Protein AF-A0A6P2BEZ1-F1 (afdb_monomer)

Nearest PDB structures (foldseek):
  3mx7-assembly1_A  TM=6.472E-01  e=3.206E-02  Homo sapiens
  4mc7-assembly1_B  TM=5.094E-01  e=1.449E-01  Influenza A virus
  2w68-assembly2_B  TM=3.613E-01  e=1.469E-02  Vibrio cholerae
  7kzt-assembly1_B  TM=3.557E-01  e=5.316E-01  Homo sapiens
  7kzv-assembly1_O  TM=2.881E-01  e=1.585E+00  Homo sapiens

Mean predicted aligned error: 6.5 Å

Radius of gyration: 14.6 Å; Cα contacts (8 Å, |Δi|>4): 204; chains: 1; bounding box: 28×33×50 Å

Sequence (98 aa):
MTEARMPASTPQRLASFELGQHLVELTEDADSTLTLWLDGCERKRRAAGERGTYLWTNVELPFEDHHLVEVRRAAGTNAAVEILVNGNLQTRVEARAA

Structure (mmCIF, N/CA/C/O backbone):
data_AF-A0A6P2BEZ1-F1
#
_entry.id   AF-A0A6P2BEZ1-F1
#
loop_
_atom_site.group_PDB
_atom_site.id
_atom_site.type_symbol
_atom_site.label_atom_id
_atom_site.label_alt_id
_atom_site.label_comp_id
_atom_site.label_asym_id
_atom_site.label_entity_id
_atom_site.label_seq_id
_atom_site.pdbx_PDB_ins_code
_atom_site.Cartn_x
_atom_site.Cartn_y
_atom_site.Cartn_z
_atom_site.occupancy
_atom_site.B_iso_or_equiv
_atom_site.auth_seq_id
_atom_site.auth_comp_id
_atom_site.auth_asym_id
_atom_site.auth_atom_id
_atom_site.pdbx_PDB_model_num
ATOM 1 N N . MET A 1 1 ? 4.050 25.720 29.007 1.00 41.06 1 MET A N 1
ATOM 2 C CA . MET A 1 1 ? 3.416 24.391 28.904 1.00 41.06 1 MET A CA 1
ATOM 3 C C . MET A 1 1 ? 4.140 23.651 27.805 1.00 41.06 1 MET A C 1
ATOM 5 O O . MET A 1 1 ? 4.045 24.064 26.660 1.00 41.06 1 MET A O 1
ATOM 9 N N . THR A 1 2 ? 4.953 22.666 28.165 1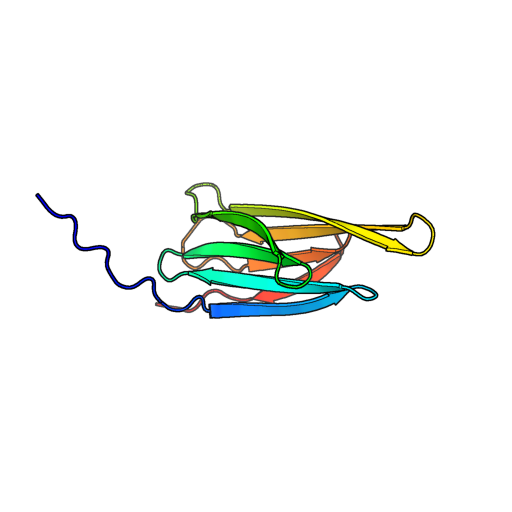.00 44.88 2 THR A N 1
ATOM 10 C CA . THR A 1 2 ? 5.719 21.864 27.207 1.00 44.88 2 THR A CA 1
ATOM 11 C C . THR A 1 2 ? 4.909 20.602 26.961 1.00 44.88 2 THR A C 1
ATOM 13 O O . THR A 1 2 ? 4.783 19.786 27.871 1.00 44.88 2 THR A O 1
ATOM 16 N N . GLU A 1 3 ? 4.301 20.466 25.784 1.00 42.56 3 GLU A N 1
ATOM 17 C CA . GLU A 1 3 ? 3.706 19.193 25.383 1.00 42.56 3 GLU A CA 1
ATOM 18 C C . GLU A 1 3 ? 4.839 18.175 25.258 1.00 42.56 3 GLU A C 1
ATOM 20 O O . GLU A 1 3 ? 5.725 18.289 24.408 1.00 42.56 3 GLU A O 1
ATOM 25 N N . ALA A 1 4 ? 4.855 17.205 26.170 1.00 46.31 4 ALA A N 1
ATOM 26 C CA . ALA A 1 4 ? 5.724 16.053 26.061 1.00 46.31 4 ALA A CA 1
ATOM 27 C C . ALA A 1 4 ? 5.301 15.282 24.806 1.00 46.31 4 ALA A C 1
ATOM 29 O O . ALA A 1 4 ? 4.284 14.591 24.799 1.00 46.31 4 ALA A O 1
ATOM 30 N N . ARG A 1 5 ? 6.070 15.435 23.724 1.00 46.00 5 ARG A N 1
ATOM 31 C CA . ARG A 1 5 ? 5.949 14.614 22.520 1.00 46.00 5 ARG A CA 1
ATOM 32 C C . ARG A 1 5 ? 6.226 13.173 22.945 1.00 46.00 5 ARG A C 1
ATOM 34 O O . ARG A 1 5 ? 7.378 12.814 23.183 1.00 46.00 5 ARG A O 1
ATOM 41 N N . MET A 1 6 ? 5.167 12.384 23.125 1.00 53.28 6 MET A N 1
ATOM 42 C CA . MET A 1 6 ? 5.289 10.949 23.373 1.00 53.28 6 MET A CA 1
ATOM 43 C C . MET A 1 6 ? 6.181 10.340 22.280 1.00 53.28 6 MET A C 1
ATOM 45 O O . MET A 1 6 ? 6.113 10.799 21.132 1.00 53.28 6 MET A O 1
ATOM 49 N N . PRO A 1 7 ? 7.047 9.361 22.599 1.00 50.66 7 PRO A N 1
ATOM 50 C CA . PRO A 1 7 ? 7.843 8.709 21.572 1.00 50.66 7 PRO A CA 1
ATOM 51 C C . PRO A 1 7 ? 6.880 8.111 20.546 1.00 50.66 7 PRO A C 1
ATOM 53 O O . PRO A 1 7 ? 6.004 7.326 20.906 1.00 50.66 7 PRO A O 1
ATOM 56 N N . ALA A 1 8 ? 7.008 8.532 19.285 1.00 59.94 8 ALA A N 1
ATOM 57 C CA . ALA A 1 8 ? 6.263 7.926 18.194 1.00 59.94 8 ALA A CA 1
ATOM 58 C C . ALA A 1 8 ? 6.572 6.426 18.224 1.00 59.94 8 ALA A C 1
ATOM 60 O O . ALA A 1 8 ? 7.739 6.038 18.142 1.00 59.94 8 ALA A O 1
ATOM 61 N N . SER A 1 9 ? 5.549 5.595 18.432 1.00 65.56 9 SER A N 1
ATOM 62 C CA . SER A 1 9 ? 5.708 4.147 18.339 1.00 65.56 9 SER A CA 1
ATOM 63 C C . SER A 1 9 ? 6.345 3.816 16.994 1.00 65.56 9 SER A C 1
ATOM 65 O O . SER A 1 9 ? 5.950 4.404 15.985 1.00 65.56 9 SER A O 1
ATOM 67 N N . THR A 1 10 ? 7.287 2.878 16.957 1.00 80.88 10 THR A N 1
ATOM 68 C CA . THR A 1 10 ? 7.837 2.397 15.687 1.00 80.88 10 THR A CA 1
ATOM 69 C C . THR A 1 10 ? 6.690 1.914 14.788 1.00 80.88 10 THR A C 1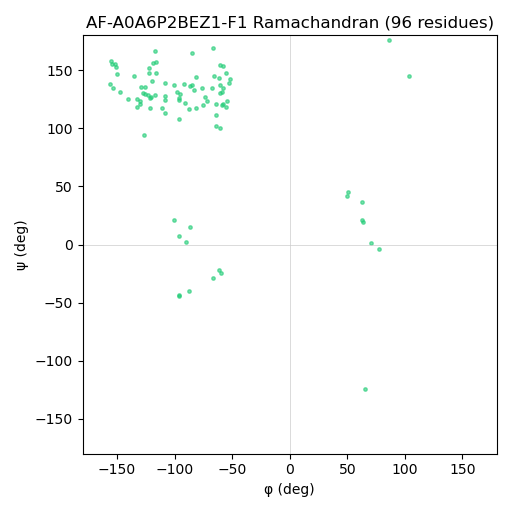
ATOM 71 O O . THR A 1 10 ? 5.931 1.048 15.231 1.00 80.88 10 THR A O 1
ATOM 74 N N . PRO A 1 11 ? 6.546 2.447 13.560 1.00 87.88 11 PRO A N 1
ATOM 75 C CA . PRO A 1 11 ? 5.518 2.000 12.627 1.00 87.88 11 PRO A CA 1
ATOM 76 C C . PRO A 1 11 ? 5.670 0.504 12.344 1.00 87.88 11 PRO A C 1
ATOM 78 O O . PRO A 1 11 ? 6.778 0.019 12.093 1.00 87.88 11 PRO A O 1
ATOM 81 N N . GLN A 1 12 ? 4.566 -0.237 12.358 1.00 91.69 12 GLN A N 1
ATOM 82 C CA . GLN A 1 12 ? 4.552 -1.637 11.950 1.00 91.69 12 GLN A CA 1
ATOM 83 C C . GLN A 1 12 ? 4.423 -1.719 10.429 1.00 91.69 12 GLN A C 1
ATOM 85 O O . GLN A 1 12 ? 3.542 -1.100 9.841 1.00 91.69 12 GLN A O 1
ATOM 90 N N . ARG A 1 13 ? 5.239 -2.546 9.773 1.00 94.75 13 ARG A N 1
ATOM 91 C CA . ARG A 1 13 ? 5.030 -2.893 8.361 1.00 94.75 13 ARG A CA 1
ATOM 92 C C . ARG A 1 13 ? 3.869 -3.886 8.234 1.00 94.75 13 ARG A C 1
ATOM 94 O O . ARG A 1 13 ? 3.932 -4.978 8.797 1.00 94.75 13 ARG A O 1
ATOM 101 N N . LEU A 1 14 ? 2.828 -3.506 7.495 1.00 93.69 14 LEU A N 1
ATOM 102 C CA . LEU A 1 14 ? 1.677 -4.359 7.186 1.00 93.69 14 LEU A CA 1
ATOM 103 C C . LEU A 1 14 ? 1.916 -5.204 5.933 1.00 93.69 14 LEU A C 1
ATOM 105 O O . LEU A 1 14 ? 1.552 -6.375 5.900 1.00 93.69 14 LEU A O 1
ATOM 109 N N . ALA A 1 15 ? 2.537 -4.619 4.908 1.00 95.25 15 ALA A N 1
ATOM 110 C CA . ALA A 1 15 ? 2.834 -5.300 3.655 1.00 95.25 15 ALA A CA 1
ATOM 111 C C . ALA A 1 15 ? 4.076 -4.714 2.982 1.00 95.25 15 ALA A C 1
ATOM 113 O O . ALA A 1 15 ? 4.414 -3.545 3.182 1.00 95.25 15 ALA A O 1
ATOM 114 N N . SER A 1 16 ? 4.729 -5.532 2.160 1.00 96.75 16 SER A N 1
ATOM 115 C CA . SER A 1 16 ? 5.806 -5.116 1.268 1.00 96.75 16 SER A CA 1
ATOM 116 C C . SER A 1 16 ? 5.868 -6.058 0.072 1.00 96.75 16 SER A C 1
ATOM 118 O O . SER A 1 16 ? 5.757 -7.273 0.246 1.00 96.75 16 SER A O 1
ATOM 120 N N . PHE A 1 17 ? 5.987 -5.493 -1.126 1.00 95.94 17 PHE A N 1
ATOM 121 C CA . PHE A 1 17 ? 6.125 -6.245 -2.370 1.00 95.94 17 PHE A CA 1
ATOM 122 C C . PHE A 1 17 ? 6.824 -5.402 -3.439 1.00 95.94 17 PHE A C 1
ATOM 124 O O . PHE A 1 17 ? 6.827 -4.171 -3.380 1.00 95.94 17 PHE A O 1
ATOM 131 N N . GLU A 1 18 ? 7.409 -6.081 -4.419 1.00 96.38 18 GLU A N 1
ATOM 132 C CA . GLU A 1 18 ? 8.013 -5.448 -5.588 1.00 96.38 18 GLU A CA 1
ATOM 133 C C . GLU A 1 18 ? 6.956 -5.223 -6.675 1.00 96.38 18 GLU A C 1
ATOM 135 O O . GLU A 1 18 ? 6.134 -6.098 -6.959 1.00 96.38 18 GLU A O 1
ATOM 140 N N . LEU A 1 19 ? 6.988 -4.046 -7.296 1.00 94.81 19 LEU A N 1
ATOM 141 C CA . LEU A 1 19 ? 6.179 -3.688 -8.453 1.00 94.81 19 LEU A CA 1
ATOM 142 C C . LEU A 1 19 ? 7.106 -3.174 -9.556 1.00 94.81 19 LEU A C 1
ATOM 144 O O . LEU A 1 19 ? 7.499 -2.007 -9.573 1.00 94.81 19 LEU A O 1
ATOM 148 N N . GLY A 1 20 ? 7.505 -4.075 -10.454 1.00 92.81 20 GLY A N 1
ATOM 149 C CA . GLY A 1 20 ? 8.612 -3.806 -11.370 1.00 92.81 20 GLY A CA 1
ATOM 150 C C . GLY A 1 20 ? 9.918 -3.651 -10.587 1.00 92.81 20 GLY A C 1
ATOM 151 O O . GLY A 1 20 ? 10.276 -4.540 -9.823 1.00 92.81 20 GLY A O 1
ATOM 152 N N . GLN A 1 21 ? 10.610 -2.520 -10.756 1.00 93.62 21 GLN A N 1
ATOM 153 C CA . GLN A 1 21 ? 11.823 -2.201 -9.986 1.00 93.62 21 GLN A CA 1
ATOM 154 C C . GLN A 1 21 ? 11.560 -1.434 -8.679 1.00 93.62 21 GLN A C 1
ATOM 156 O O . GLN A 1 21 ? 12.516 -1.042 -8.013 1.00 93.62 21 GLN A O 1
ATOM 161 N N . HIS A 1 22 ? 10.295 -1.171 -8.343 1.00 96.06 22 HIS A N 1
ATOM 162 C CA . HIS A 1 22 ? 9.938 -0.348 -7.193 1.00 96.06 22 HIS A CA 1
ATOM 163 C C . HIS A 1 22 ? 9.517 -1.196 -6.000 1.00 96.06 22 HIS A C 1
ATOM 165 O O . HIS A 1 22 ? 8.726 -2.133 -6.136 1.00 96.06 22 HIS A O 1
ATOM 171 N N . LEU A 1 23 ? 9.987 -0.823 -4.814 1.00 97.44 23 LEU A N 1
ATOM 172 C CA . LEU A 1 23 ? 9.527 -1.398 -3.560 1.00 97.44 23 LEU A CA 1
ATOM 173 C C . LEU A 1 23 ? 8.310 -0.618 -3.063 1.00 97.44 23 LEU A C 1
ATOM 175 O O . LEU A 1 23 ? 8.410 0.563 -2.728 1.00 97.44 23 LEU A O 1
ATOM 179 N N . VAL A 1 24 ? 7.169 -1.296 -2.974 1.00 97.31 24 VAL A N 1
ATOM 180 C CA . VAL A 1 24 ? 5.950 -0.756 -2.371 1.00 97.31 24 VAL A CA 1
ATOM 181 C C . VAL A 1 24 ? 5.850 -1.260 -0.941 1.00 97.31 24 VAL A C 1
ATOM 183 O O . VAL A 1 24 ? 5.969 -2.461 -0.684 1.00 97.31 24 VAL A O 1
ATOM 186 N N . GLU A 1 25 ? 5.588 -0.357 0.001 1.00 97.50 25 GLU A N 1
ATOM 187 C CA . GLU A 1 25 ? 5.390 -0.721 1.403 1.00 97.50 25 GLU A CA 1
ATOM 188 C C . GLU A 1 25 ? 4.184 -0.010 2.001 1.00 97.50 25 GLU A C 1
ATOM 190 O O . GLU A 1 25 ? 3.905 1.154 1.711 1.00 97.50 25 GLU A O 1
ATOM 195 N N . LEU A 1 26 ? 3.496 -0.709 2.896 1.00 96.62 26 LEU A N 1
ATOM 196 C CA . LEU A 1 26 ? 2.441 -0.144 3.721 1.00 96.62 26 LEU A CA 1
ATOM 197 C C . LEU A 1 26 ? 2.816 -0.317 5.185 1.00 96.62 26 LEU A C 1
ATOM 199 O O . LEU A 1 26 ? 3.080 -1.437 5.633 1.00 96.62 26 LEU A O 1
ATOM 203 N N . THR A 1 27 ? 2.792 0.779 5.936 1.00 95.44 27 THR A N 1
ATOM 204 C CA . THR A 1 27 ? 2.993 0.766 7.385 1.00 95.44 27 THR A CA 1
ATOM 205 C C . THR A 1 27 ? 1.775 1.306 8.118 1.00 95.44 27 THR A C 1
ATOM 207 O O . THR A 1 27 ? 1.004 2.095 7.569 1.00 95.44 27 THR A O 1
ATOM 210 N N . GLU A 1 28 ? 1.632 0.900 9.372 1.00 92.81 28 GLU A N 1
ATOM 211 C CA . GLU A 1 28 ? 0.625 1.383 10.305 1.00 92.81 28 GLU A CA 1
ATOM 212 C C . GLU A 1 28 ? 1.284 1.851 11.606 1.00 92.81 28 GLU A C 1
ATOM 214 O O . GLU A 1 28 ? 2.106 1.143 12.193 1.00 92.81 28 GLU A O 1
ATOM 219 N N . ASP A 1 29 ? 0.919 3.050 12.046 1.00 91.81 29 ASP A N 1
ATOM 220 C CA . ASP A 1 29 ? 1.323 3.610 13.335 1.00 91.81 29 ASP A CA 1
ATOM 221 C C . ASP A 1 29 ? 0.381 3.133 14.459 1.00 91.81 29 ASP A C 1
ATOM 223 O O . ASP A 1 29 ? -0.729 2.664 14.202 1.00 91.81 29 ASP A O 1
ATOM 227 N N . ALA A 1 30 ? 0.767 3.291 15.732 1.00 87.62 30 ALA A N 1
ATOM 228 C CA . ALA A 1 30 ? -0.071 2.859 16.861 1.00 87.62 30 ALA A CA 1
ATOM 229 C C . ALA A 1 30 ? -1.442 3.560 16.944 1.00 87.62 30 ALA A C 1
ATOM 231 O O . ALA A 1 30 ? -2.366 3.023 17.549 1.00 87.62 30 ALA A O 1
ATOM 232 N N . ASP A 1 31 ? -1.599 4.736 16.332 1.00 86.31 31 ASP A N 1
ATOM 233 C CA . ASP A 1 31 ? -2.877 5.450 16.218 1.00 86.31 31 ASP A CA 1
ATOM 234 C C . ASP A 1 31 ? -3.710 5.005 14.998 1.00 86.31 31 ASP A C 1
ATOM 236 O O . ASP A 1 31 ? -4.667 5.675 14.609 1.00 86.31 31 ASP A O 1
ATOM 240 N N . SER A 1 32 ? -3.359 3.864 14.392 1.00 88.19 32 SER A N 1
ATOM 241 C CA . SER A 1 32 ? -3.981 3.323 13.178 1.00 88.19 32 SER A CA 1
ATOM 242 C C . SER A 1 32 ? -3.812 4.213 11.936 1.00 88.19 32 SER A C 1
ATOM 244 O O . SER A 1 32 ? -4.559 4.078 10.960 1.00 88.19 32 SER A O 1
ATOM 246 N N . THR A 1 33 ? -2.836 5.129 11.943 1.00 91.62 33 THR A N 1
ATOM 247 C CA . THR A 1 33 ? -2.449 5.897 10.755 1.00 91.62 33 THR A CA 1
ATOM 248 C C . THR A 1 33 ? -1.726 5.008 9.756 1.00 91.62 33 THR A C 1
ATOM 250 O O . THR A 1 33 ? -0.693 4.423 10.065 1.00 91.62 33 THR A O 1
ATOM 253 N N . LEU A 1 34 ? -2.250 4.945 8.532 1.00 93.94 34 LEU A N 1
ATOM 254 C CA . LEU A 1 34 ? -1.642 4.218 7.424 1.00 93.94 34 LEU A CA 1
ATOM 255 C C . LEU A 1 34 ? -0.719 5.130 6.617 1.00 93.94 34 LEU A C 1
ATOM 257 O O . LEU A 1 34 ? -1.097 6.260 6.284 1.00 93.94 34 LEU A O 1
ATOM 261 N N . THR A 1 35 ? 0.441 4.601 6.230 1.00 97.00 35 THR A N 1
ATOM 262 C CA . THR A 1 35 ? 1.399 5.274 5.345 1.00 97.00 35 THR A CA 1
ATOM 263 C C . THR A 1 35 ? 1.816 4.361 4.196 1.00 97.00 35 THR A C 1
ATOM 265 O O . THR A 1 35 ? 2.304 3.255 4.421 1.00 97.00 35 THR A O 1
ATOM 268 N N . LEU A 1 36 ? 1.619 4.834 2.963 1.00 97.56 36 LEU A N 1
ATOM 269 C CA . LEU A 1 36 ? 2.038 4.184 1.723 1.00 97.56 36 LEU A CA 1
ATOM 270 C C . LEU A 1 36 ? 3.380 4.762 1.265 1.00 97.56 36 LEU A C 1
ATOM 272 O O . LEU A 1 36 ? 3.497 5.975 1.048 1.00 97.56 36 LEU A O 1
ATOM 276 N N . TRP A 1 37 ? 4.354 3.879 1.079 1.00 98.12 37 TRP A N 1
ATOM 277 C CA . TRP A 1 37 ? 5.721 4.193 0.684 1.00 98.12 37 TRP A CA 1
ATOM 278 C C . TRP A 1 37 ? 6.046 3.597 -0.685 1.00 98.12 37 TRP A C 1
ATOM 280 O O . TRP A 1 37 ? 5.558 2.520 -1.034 1.00 98.12 37 TRP A O 1
ATOM 290 N N . LEU A 1 38 ? 6.895 4.298 -1.431 1.00 97.62 38 LEU A N 1
ATOM 291 C CA . LEU A 1 38 ? 7.501 3.829 -2.674 1.00 97.62 38 LEU A CA 1
ATOM 292 C C . LEU A 1 38 ? 8.999 4.123 -2.606 1.00 97.62 38 LEU A C 1
ATOM 294 O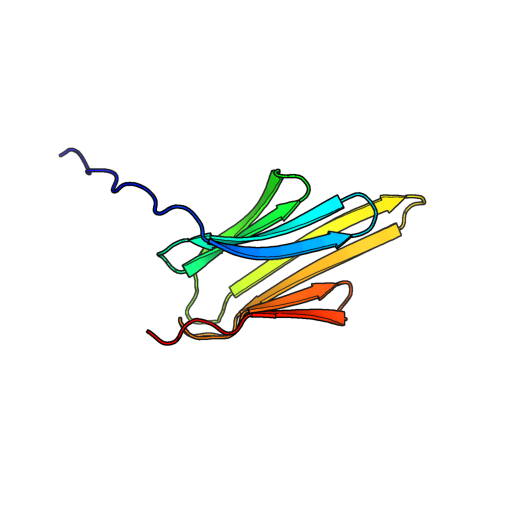 O . LEU A 1 38 ? 9.370 5.286 -2.454 1.00 97.62 38 LEU A O 1
ATOM 298 N N . ASP A 1 39 ? 9.841 3.095 -2.663 1.00 97.19 39 ASP A N 1
ATOM 299 C CA . ASP A 1 39 ? 11.306 3.212 -2.572 1.00 97.19 39 ASP A CA 1
ATOM 300 C C . ASP A 1 39 ? 11.775 4.042 -1.362 1.00 97.19 39 ASP A C 1
ATOM 302 O O . ASP A 1 39 ? 12.599 4.952 -1.467 1.00 97.19 39 ASP A O 1
ATOM 306 N N . GLY A 1 40 ? 11.176 3.784 -0.195 1.00 96.56 40 GLY A N 1
ATOM 307 C CA . GLY A 1 40 ? 11.453 4.526 1.039 1.00 96.56 40 GLY A CA 1
ATOM 308 C C . GLY A 1 40 ? 10.931 5.971 1.071 1.00 96.56 40 GLY A C 1
ATOM 309 O O . GLY A 1 40 ? 11.120 6.659 2.073 1.00 96.56 40 GLY A O 1
ATOM 310 N N . CYS A 1 41 ? 10.247 6.445 0.024 1.00 97.19 41 CYS A N 1
ATOM 311 C CA . CYS A 1 41 ? 9.625 7.768 -0.014 1.00 97.19 41 CYS A CA 1
ATOM 312 C C . CYS A 1 41 ? 8.145 7.701 0.382 1.00 97.19 41 CYS A C 1
ATOM 314 O O . CYS A 1 41 ? 7.375 6.930 -0.194 1.00 97.19 41 CYS A O 1
ATOM 316 N N . GLU A 1 42 ? 7.716 8.552 1.321 1.00 97.75 42 GLU A N 1
ATOM 317 C CA . GLU A 1 42 ? 6.298 8.684 1.679 1.00 97.75 42 GLU A CA 1
ATOM 318 C C . GLU A 1 42 ? 5.504 9.224 0.482 1.00 97.75 42 GLU A C 1
ATOM 320 O O . GLU A 1 42 ? 5.757 10.324 -0.014 1.00 97.75 42 GLU A O 1
ATOM 325 N N . ARG A 1 43 ? 4.510 8.460 0.021 1.00 97.56 43 ARG A N 1
ATOM 326 C CA . ARG A 1 43 ? 3.586 8.887 -1.041 1.00 97.56 43 ARG A CA 1
ATOM 327 C C . ARG A 1 43 ? 2.300 9.446 -0.463 1.00 97.56 43 ARG A C 1
ATOM 329 O O . ARG A 1 43 ? 1.776 10.453 -0.946 1.00 97.56 43 ARG A O 1
ATOM 336 N N . LYS A 1 44 ? 1.762 8.776 0.559 1.00 97.12 44 LYS A N 1
ATOM 337 C CA . LYS A 1 44 ? 0.516 9.185 1.204 1.00 97.12 44 LYS A CA 1
ATOM 338 C C . LYS A 1 44 ? 0.420 8.666 2.629 1.00 97.12 44 LYS A C 1
ATOM 340 O O . LYS A 1 44 ? 0.643 7.485 2.863 1.00 97.12 44 LYS A O 1
ATOM 345 N N . ARG A 1 45 ? -0.049 9.522 3.536 1.00 95.50 45 ARG A N 1
ATOM 346 C CA . ARG A 1 45 ? -0.348 9.186 4.931 1.00 95.50 45 ARG A CA 1
ATOM 347 C C . ARG A 1 45 ? -1.753 9.636 5.324 1.00 95.50 45 ARG A C 1
ATOM 349 O O . ARG A 1 45 ? -2.173 10.748 4.977 1.00 95.50 45 ARG A O 1
ATOM 356 N N . ARG A 1 46 ? -2.509 8.778 6.015 1.00 93.31 46 ARG A N 1
ATOM 357 C CA . ARG A 1 46 ? -3.861 9.081 6.524 1.00 93.31 46 ARG A CA 1
ATOM 358 C C . ARG A 1 46 ? -4.142 8.348 7.830 1.00 93.31 46 ARG A C 1
ATOM 360 O O . ARG A 1 46 ? -3.995 7.132 7.893 1.00 93.31 46 ARG A O 1
ATOM 367 N N . ALA A 1 47 ? -4.638 9.091 8.816 1.00 89.12 47 ALA A N 1
ATOM 368 C CA . ALA A 1 47 ? -5.227 8.521 10.022 1.00 89.12 47 ALA A CA 1
ATOM 369 C C . ALA A 1 47 ? -6.441 7.637 9.686 1.00 89.12 47 ALA A C 1
ATOM 371 O O . ALA A 1 47 ? -7.103 7.834 8.656 1.00 89.12 47 ALA A O 1
ATOM 372 N N . ALA A 1 48 ? -6.744 6.677 10.560 1.00 83.81 48 ALA A N 1
ATOM 373 C CA . ALA A 1 48 ? -8.003 5.946 10.503 1.00 83.81 48 ALA A CA 1
ATOM 374 C C . ALA A 1 48 ? -9.186 6.924 10.634 1.00 83.81 48 ALA A C 1
ATOM 376 O O . ALA A 1 48 ? -9.200 7.783 11.515 1.00 83.81 48 ALA A O 1
ATOM 377 N N . GLY A 1 49 ? -10.167 6.815 9.737 1.00 77.81 49 GLY A N 1
ATOM 378 C CA . GLY A 1 49 ? -11.360 7.663 9.735 1.00 77.81 49 GLY A CA 1
ATOM 379 C C . GLY A 1 49 ? -12.647 6.876 9.979 1.00 77.81 49 GLY A C 1
ATOM 380 O O . GLY A 1 49 ? -12.736 5.692 9.660 1.00 77.81 49 GLY A O 1
ATOM 381 N N . GLU A 1 50 ? -13.690 7.558 10.461 1.00 77.75 50 GLU A N 1
ATOM 382 C CA . GLU A 1 50 ? -15.025 6.970 10.691 1.00 77.75 50 GLU A CA 1
ATOM 383 C C . GLU A 1 50 ? -15.669 6.390 9.422 1.00 77.75 50 GLU A C 1
ATOM 385 O O . GLU A 1 50 ? -16.515 5.507 9.500 1.00 77.75 50 GLU A O 1
ATOM 390 N N . ARG A 1 51 ? -15.270 6.873 8.238 1.00 85.06 51 ARG A N 1
ATOM 391 C CA . ARG A 1 51 ? -15.766 6.396 6.935 1.00 85.06 51 ARG A CA 1
ATOM 392 C C . ARG A 1 51 ? -14.858 5.346 6.285 1.00 85.06 51 ARG A C 1
ATOM 394 O O . ARG A 1 51 ? -15.085 4.982 5.136 1.00 85.06 51 ARG A O 1
ATOM 401 N N . GLY A 1 52 ? -13.837 4.881 7.002 1.00 87.62 52 GLY A N 1
ATOM 402 C CA . GLY A 1 52 ? -12.738 4.108 6.436 1.00 87.62 52 GLY A CA 1
ATOM 403 C C . GLY A 1 52 ? -11.630 4.998 5.877 1.00 87.62 52 GLY A C 1
ATOM 404 O O . GLY A 1 52 ? -11.724 6.230 5.867 1.00 87.62 52 GLY A O 1
ATOM 405 N N . THR A 1 53 ? -10.561 4.355 5.422 1.00 92.25 53 THR A N 1
ATOM 406 C CA . THR A 1 53 ? -9.343 5.015 4.949 1.00 92.25 53 THR A CA 1
ATOM 407 C C . THR A 1 53 ? -9.005 4.537 3.549 1.00 92.25 53 THR A C 1
ATOM 409 O O . THR A 1 53 ? -9.046 3.345 3.253 1.00 92.25 53 THR A O 1
ATOM 412 N N . TYR A 1 54 ? -8.651 5.488 2.687 1.00 94.56 54 TYR A N 1
ATOM 413 C CA . TYR A 1 54 ? -8.250 5.225 1.313 1.00 94.56 54 TYR A CA 1
ATOM 414 C C . TYR A 1 54 ? -6.963 5.982 0.976 1.00 94.56 54 TYR A C 1
ATOM 416 O O . TYR A 1 54 ? -6.891 7.207 1.144 1.00 94.56 54 TYR A O 1
ATOM 424 N N . LEU A 1 55 ? -5.950 5.253 0.509 1.00 96.00 55 LEU A N 1
ATOM 425 C CA . LEU A 1 55 ? -4.691 5.787 -0.013 1.00 96.00 55 LEU A CA 1
ATOM 426 C C . LEU A 1 55 ? -4.510 5.303 -1.445 1.00 96.00 55 LEU A C 1
ATOM 428 O O . LEU A 1 55 ? -4.961 4.217 -1.793 1.00 96.00 55 LEU A O 1
ATOM 432 N N . TRP A 1 56 ? -3.806 6.081 -2.256 1.00 97.69 56 TRP A N 1
ATOM 433 C CA . TRP A 1 56 ? -3.407 5.631 -3.579 1.00 97.69 56 TRP A CA 1
ATOM 434 C C . TRP A 1 56 ? -2.150 6.354 -4.052 1.00 97.69 56 TRP A C 1
ATOM 436 O O . TRP A 1 56 ? -1.856 7.472 -3.610 1.00 97.69 56 TRP A O 1
ATOM 446 N N . THR A 1 57 ? -1.411 5.716 -4.953 1.00 97.25 57 THR A N 1
ATOM 447 C CA . THR A 1 57 ? -0.321 6.339 -5.704 1.00 97.25 57 THR A CA 1
ATOM 448 C C . THR A 1 57 ? -0.183 5.669 -7.068 1.00 97.25 57 THR A C 1
ATOM 450 O O . THR A 1 57 ? -0.422 4.470 -7.189 1.00 97.25 57 THR A O 1
ATOM 453 N N . ASN A 1 58 ? 0.199 6.442 -8.083 1.00 96.44 58 ASN A N 1
ATOM 454 C CA . ASN A 1 58 ? 0.648 5.884 -9.355 1.00 96.44 58 ASN A CA 1
ATOM 455 C C . ASN A 1 58 ? 2.137 5.552 -9.246 1.00 96.44 58 ASN A C 1
ATOM 457 O O . ASN A 1 58 ? 2.909 6.344 -8.693 1.00 96.44 58 ASN A O 1
ATOM 461 N N . VAL A 1 59 ? 2.509 4.392 -9.775 1.00 95.25 59 VAL A N 1
ATOM 462 C CA . VAL A 1 59 ? 3.888 3.935 -9.918 1.00 95.25 59 VAL A CA 1
ATOM 463 C C . VAL A 1 59 ? 4.218 3.920 -11.402 1.00 95.25 59 VAL A C 1
ATOM 465 O O . VAL A 1 59 ? 3.586 3.201 -12.174 1.00 95.25 59 VAL A O 1
ATOM 468 N N . GLU A 1 60 ? 5.192 4.744 -11.765 1.00 93.06 60 GLU A N 1
ATOM 469 C CA . GLU A 1 60 ? 5.751 4.847 -13.110 1.00 93.06 60 GLU A CA 1
ATOM 470 C C . GLU A 1 60 ? 6.633 3.627 -13.382 1.00 93.06 60 GLU A C 1
ATOM 472 O O . GLU A 1 60 ? 7.534 3.325 -12.600 1.00 93.06 60 GLU A O 1
ATOM 477 N N . LEU A 1 61 ? 6.388 2.925 -14.480 1.00 87.62 61 LEU A N 1
ATOM 478 C CA . LEU A 1 61 ? 7.152 1.758 -14.908 1.00 87.62 61 LEU A CA 1
ATOM 479 C C . LEU A 1 61 ? 7.839 2.037 -16.256 1.00 87.62 61 LEU A C 1
ATOM 481 O O . LEU A 1 61 ? 7.554 3.038 -16.921 1.00 87.62 61 LEU A O 1
ATOM 485 N N . PRO A 1 62 ? 8.801 1.194 -16.677 1.00 88.06 62 PRO A N 1
ATOM 486 C CA . PRO A 1 62 ? 9.456 1.372 -17.966 1.00 88.06 62 PRO A CA 1
ATOM 487 C C . PRO A 1 62 ? 8.446 1.358 -19.122 1.00 88.06 62 PRO A C 1
ATOM 489 O O . PRO A 1 62 ? 7.412 0.703 -19.044 1.00 88.06 62 PRO A O 1
ATOM 492 N N . PHE A 1 63 ? 8.792 2.030 -20.222 1.00 84.94 63 PHE A N 1
ATOM 493 C CA . PHE A 1 63 ? 7.983 2.084 -21.450 1.00 84.94 63 PHE A CA 1
ATOM 494 C C . PHE A 1 63 ? 6.598 2.735 -21.294 1.00 84.94 63 PHE A C 1
ATOM 496 O O . PHE A 1 63 ? 5.652 2.314 -21.952 1.00 84.94 63 PHE A O 1
ATOM 503 N N . GLU A 1 64 ? 6.496 3.781 -20.467 1.00 79.50 64 GLU A N 1
ATOM 504 C CA . GLU A 1 64 ? 5.249 4.539 -20.239 1.00 79.50 64 GLU A CA 1
ATOM 505 C C . GLU A 1 64 ? 4.117 3.696 -19.624 1.00 79.50 64 GLU A C 1
ATOM 507 O O . GLU A 1 64 ? 2.943 4.063 -19.703 1.00 79.50 64 GLU A O 1
ATOM 512 N N . ASP A 1 65 ? 4.448 2.576 -18.982 1.00 88.81 65 ASP A N 1
ATOM 513 C CA . ASP A 1 65 ? 3.480 1.803 -18.212 1.00 88.81 65 ASP A CA 1
ATOM 514 C C . ASP A 1 65 ? 3.283 2.428 -16.823 1.00 88.81 65 ASP A C 1
ATOM 516 O O . ASP A 1 65 ? 4.208 2.989 -16.235 1.00 88.81 65 ASP A O 1
ATOM 520 N N . HIS A 1 66 ? 2.057 2.380 -16.309 1.00 93.06 66 HIS A N 1
ATOM 521 C CA . HIS A 1 66 ? 1.696 3.002 -15.038 1.00 93.06 66 HIS A CA 1
ATOM 522 C C . HIS A 1 66 ? 0.753 2.090 -14.272 1.00 93.06 66 HIS A C 1
ATOM 524 O O . HIS A 1 66 ? -0.328 1.727 -14.745 1.00 93.06 66 HIS A O 1
ATOM 530 N N . HIS A 1 67 ? 1.126 1.767 -13.042 1.00 96.25 67 HIS A N 1
ATOM 531 C CA . HIS A 1 67 ? 0.288 0.978 -12.155 1.00 96.25 67 HIS A CA 1
ATOM 532 C C . HIS A 1 67 ? -0.274 1.849 -11.032 1.00 96.25 67 HIS A C 1
ATOM 534 O O . HIS A 1 67 ? 0.461 2.520 -10.307 1.00 96.25 67 HIS A O 1
ATOM 540 N N . LEU A 1 68 ? -1.592 1.809 -10.857 1.00 97.50 68 LEU A N 1
ATOM 541 C CA . LEU A 1 68 ? -2.274 2.392 -9.713 1.00 97.50 68 LEU A CA 1
ATOM 542 C C . LEU A 1 68 ? -2.185 1.418 -8.539 1.00 97.50 68 LEU A C 1
ATOM 544 O O . LEU A 1 68 ? -2.738 0.320 -8.596 1.00 97.50 68 LEU A O 1
ATOM 548 N N . VAL A 1 69 ? -1.538 1.843 -7.461 1.00 98.06 69 VAL A N 1
ATOM 549 C CA . VAL A 1 69 ? -1.574 1.151 -6.173 1.00 98.06 69 VAL A CA 1
ATOM 550 C C . VAL A 1 69 ? -2.636 1.810 -5.306 1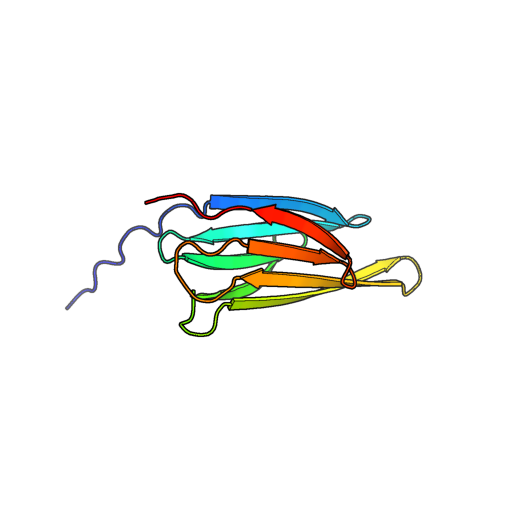.00 98.06 69 VAL A C 1
ATOM 552 O O . VAL A 1 69 ? -2.588 3.018 -5.074 1.00 98.06 69 VAL A O 1
ATOM 555 N N . GLU A 1 70 ? -3.566 1.017 -4.791 1.00 98.12 70 GLU A N 1
ATOM 556 C CA . GLU A 1 70 ? -4.641 1.454 -3.904 1.00 98.12 70 GLU A CA 1
ATOM 557 C C . GLU A 1 70 ? -4.539 0.733 -2.564 1.00 98.12 70 GLU A C 1
ATOM 559 O O . GLU A 1 70 ? -4.286 -0.467 -2.520 1.00 98.12 70 GLU A O 1
ATOM 564 N N . VAL A 1 71 ? -4.808 1.445 -1.473 1.00 96.88 71 VAL A N 1
ATOM 565 C CA . VAL A 1 71 ? -4.969 0.872 -0.135 1.00 96.88 71 VAL A CA 1
ATOM 566 C C . VAL A 1 71 ? -6.352 1.229 0.372 1.00 96.88 71 VAL A C 1
ATOM 568 O O . VAL A 1 71 ? -6.718 2.407 0.412 1.00 96.88 71 VAL A O 1
ATOM 571 N N . ARG A 1 72 ? -7.117 0.220 0.778 1.00 95.19 72 ARG A N 1
ATOM 572 C CA . ARG A 1 72 ? -8.486 0.362 1.277 1.00 95.19 72 ARG A CA 1
ATOM 573 C C . ARG A 1 72 ? -8.578 -0.232 2.673 1.00 95.19 72 ARG A C 1
ATOM 575 O O . ARG A 1 72 ? -8.212 -1.380 2.887 1.00 95.19 72 ARG A O 1
ATOM 582 N N . ARG A 1 73 ? -9.113 0.538 3.613 1.00 92.19 73 ARG A N 1
ATOM 583 C CA . ARG A 1 73 ? -9.537 0.061 4.930 1.00 92.19 73 ARG A CA 1
ATOM 584 C C . ARG A 1 73 ? -10.987 0.463 5.136 1.00 92.19 73 ARG A C 1
ATOM 586 O O . ARG A 1 73 ? -11.328 1.633 4.951 1.00 92.19 73 ARG A O 1
ATOM 593 N N . ALA A 1 74 ? -11.834 -0.488 5.518 1.00 88.12 74 ALA A N 1
ATOM 594 C CA . ALA A 1 74 ? -13.211 -0.179 5.887 1.00 88.12 74 ALA A CA 1
ATOM 595 C C . ALA A 1 74 ? -13.266 0.667 7.175 1.00 88.12 74 ALA A C 1
ATOM 597 O O . ALA A 1 74 ? -12.262 0.863 7.859 1.00 88.12 74 ALA A O 1
ATOM 598 N N . ALA A 1 75 ? -14.444 1.198 7.495 1.00 83.75 75 ALA A N 1
ATOM 599 C CA . ALA A 1 75 ? -14.661 1.88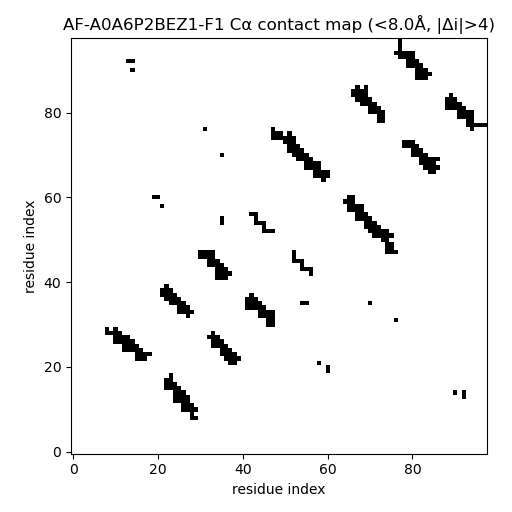7 8.760 1.00 83.75 75 ALA A CA 1
ATOM 600 C C . ALA A 1 75 ? -14.448 0.940 9.956 1.00 83.75 75 ALA A C 1
ATOM 602 O O . ALA A 1 75 ? -14.836 -0.228 9.907 1.00 83.75 75 ALA A O 1
ATOM 603 N N . GLY A 1 76 ? -13.879 1.472 11.039 1.00 71.44 76 GLY A N 1
ATOM 604 C CA . GLY A 1 76 ? -13.585 0.732 12.268 1.00 71.44 76 GLY A CA 1
ATOM 605 C C . GLY A 1 76 ? -12.103 0.385 12.426 1.00 71.44 76 GLY A C 1
ATOM 606 O O . GLY A 1 76 ? -11.393 0.113 11.462 1.00 71.44 76 GLY A O 1
ATOM 607 N N . THR A 1 77 ? -11.622 0.392 13.669 1.00 62.44 77 THR A N 1
ATOM 608 C CA . THR A 1 77 ? -10.200 0.185 14.001 1.00 62.44 77 THR A CA 1
ATOM 609 C C . THR A 1 77 ? -9.708 -1.229 13.680 1.00 62.44 77 THR A C 1
ATOM 611 O O . THR A 1 77 ? -8.554 -1.407 13.302 1.00 62.44 77 THR A O 1
ATOM 614 N N . ASN A 1 78 ? -10.600 -2.224 13.720 1.00 70.88 78 ASN A N 1
ATOM 615 C CA . ASN A 1 78 ? -10.276 -3.626 13.429 1.00 70.88 78 ASN A CA 1
ATOM 616 C C . ASN A 1 78 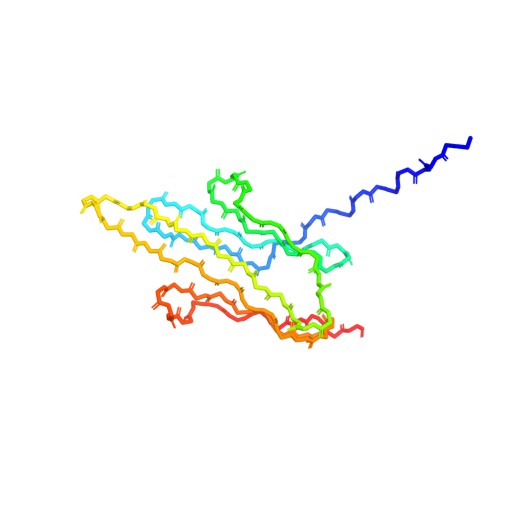? -10.678 -4.053 12.006 1.00 70.88 78 ASN A C 1
ATOM 618 O O . ASN A 1 78 ? -10.864 -5.237 11.732 1.00 70.88 78 ASN A O 1
ATOM 622 N N . ALA A 1 79 ? -10.848 -3.097 11.091 1.00 80.12 79 ALA A N 1
ATOM 623 C CA . ALA A 1 79 ? -11.115 -3.406 9.696 1.00 80.12 79 ALA A CA 1
ATOM 624 C C . ALA A 1 79 ? -9.843 -3.871 8.980 1.00 80.12 79 ALA A C 1
ATOM 626 O O . ALA A 1 79 ? -8.795 -3.228 9.091 1.00 80.12 79 ALA A O 1
ATOM 627 N N . ALA A 1 80 ? -9.970 -4.949 8.203 1.00 90.25 80 ALA A N 1
ATOM 628 C CA . ALA A 1 80 ? -8.923 -5.422 7.309 1.00 90.25 80 ALA A CA 1
ATOM 629 C C . ALA A 1 80 ? -8.467 -4.318 6.344 1.00 90.25 80 ALA A C 1
ATOM 631 O O . ALA A 1 80 ? -9.258 -3.468 5.915 1.00 90.25 80 ALA A O 1
ATOM 632 N N . VAL A 1 81 ? -7.185 -4.367 5.998 1.00 93.81 81 VAL A N 1
ATOM 633 C CA . VAL A 1 81 ? -6.551 -3.475 5.036 1.00 93.81 81 VAL A CA 1
ATOM 634 C C . VAL A 1 81 ? -6.243 -4.258 3.768 1.00 93.81 81 VAL A C 1
ATOM 636 O O . VAL A 1 81 ? -5.560 -5.279 3.804 1.00 93.81 81 VAL A O 1
ATOM 639 N N . GLU A 1 82 ? -6.741 -3.779 2.639 1.00 96.00 82 GLU A N 1
ATOM 640 C CA . GLU A 1 82 ? -6.527 -4.367 1.319 1.00 96.00 82 GLU A CA 1
ATOM 641 C C . GLU A 1 82 ? -5.588 -3.485 0.505 1.00 96.00 82 GLU A C 1
ATOM 643 O O . GLU A 1 82 ? -5.728 -2.261 0.514 1.00 96.00 82 GLU A O 1
ATOM 648 N N . ILE A 1 83 ? -4.662 -4.107 -0.226 1.00 96.56 83 ILE A N 1
ATOM 649 C CA . ILE A 1 83 ? -3.823 -3.431 -1.217 1.00 96.56 83 ILE A CA 1
ATOM 650 C C . ILE A 1 83 ? -4.124 -4.014 -2.588 1.00 96.56 83 ILE A C 1
ATOM 652 O O . ILE A 1 83 ? -4.088 -5.233 -2.779 1.00 96.56 83 ILE A O 1
ATOM 656 N N . LEU A 1 84 ? -4.411 -3.136 -3.541 1.00 98.06 84 LEU A N 1
ATOM 657 C CA . LEU A 1 84 ? -4.760 -3.485 -4.907 1.00 98.06 84 LEU A CA 1
ATOM 658 C C . LEU A 1 84 ? -3.788 -2.820 -5.880 1.00 98.06 84 LEU A C 1
ATOM 660 O O . LEU A 1 84 ? -3.322 -1.710 -5.636 1.00 98.06 84 LEU A O 1
ATOM 664 N N . VAL A 1 85 ? -3.517 -3.497 -6.994 1.00 97.62 85 VAL A N 1
ATOM 665 C CA . VAL A 1 85 ? -2.759 -2.964 -8.131 1.00 97.62 85 VAL A CA 1
ATOM 666 C C . VAL A 1 85 ? -3.648 -3.030 -9.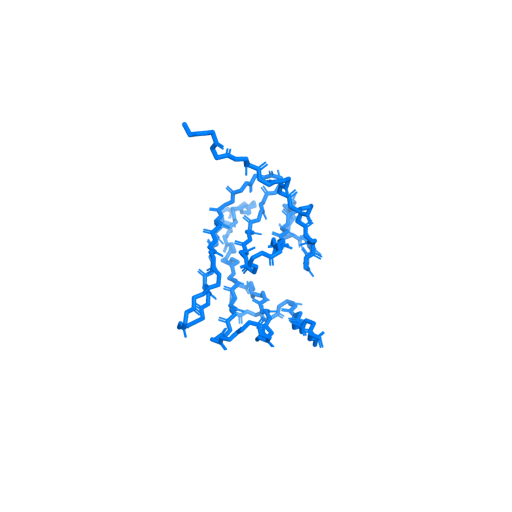361 1.00 97.62 85 VAL A C 1
ATOM 668 O O . VAL A 1 85 ? -4.069 -4.118 -9.762 1.00 97.62 85 VAL A O 1
ATOM 671 N N . ASN A 1 86 ? -3.967 -1.873 -9.942 1.00 96.88 86 ASN A N 1
ATOM 672 C CA . ASN A 1 86 ? -4.915 -1.746 -11.052 1.00 96.88 86 ASN A CA 1
ATOM 673 C C . ASN A 1 86 ? -6.243 -2.480 -10.769 1.00 96.88 86 ASN A C 1
ATOM 675 O O . ASN A 1 86 ? -6.772 -3.192 -11.619 1.00 96.88 86 ASN A O 1
ATOM 679 N N . GLY A 1 87 ? -6.751 -2.364 -9.536 1.00 96.50 87 GLY A N 1
ATOM 680 C CA . GLY A 1 87 ? -7.969 -3.041 -9.082 1.00 96.50 87 GLY A CA 1
ATOM 681 C C . GLY A 1 87 ? -7.823 -4.531 -8.739 1.00 96.50 87 GLY A C 1
ATOM 682 O O . GLY A 1 87 ? -8.779 -5.121 -8.241 1.00 96.50 87 GLY A O 1
ATOM 683 N N . ASN A 1 88 ? -6.651 -5.143 -8.935 1.00 97.06 88 ASN A N 1
ATOM 684 C CA . ASN A 1 88 ? -6.401 -6.541 -8.577 1.00 97.06 88 ASN A CA 1
ATOM 685 C C . ASN A 1 88 ? -5.846 -6.645 -7.156 1.00 97.06 88 ASN A C 1
ATOM 687 O O . ASN A 1 88 ? -4.784 -6.085 -6.869 1.00 97.06 88 ASN A O 1
ATOM 691 N N . LEU A 1 89 ? -6.532 -7.386 -6.283 1.00 95.88 89 LEU A N 1
ATOM 692 C CA . LEU A 1 89 ? -6.094 -7.620 -4.907 1.00 95.88 89 LEU A CA 1
ATOM 693 C C . LEU A 1 89 ? -4.719 -8.300 -4.886 1.00 95.88 89 LEU A C 1
ATOM 695 O O . LEU A 1 89 ? -4.567 -9.408 -5.393 1.00 95.88 89 LEU A O 1
ATOM 699 N N . GLN A 1 90 ? -3.740 -7.639 -4.273 1.00 94.88 90 GLN A N 1
ATOM 700 C CA . GLN A 1 90 ? -2.401 -8.189 -4.056 1.00 94.88 90 GLN A CA 1
ATOM 701 C C . GLN A 1 90 ? -2.272 -8.794 -2.667 1.00 94.88 90 GLN A C 1
ATOM 703 O O . GLN A 1 90 ? -1.724 -9.879 -2.495 1.00 94.88 90 GLN A O 1
ATOM 708 N N . THR A 1 91 ? -2.780 -8.087 -1.659 1.00 94.00 91 THR A N 1
ATOM 709 C CA . THR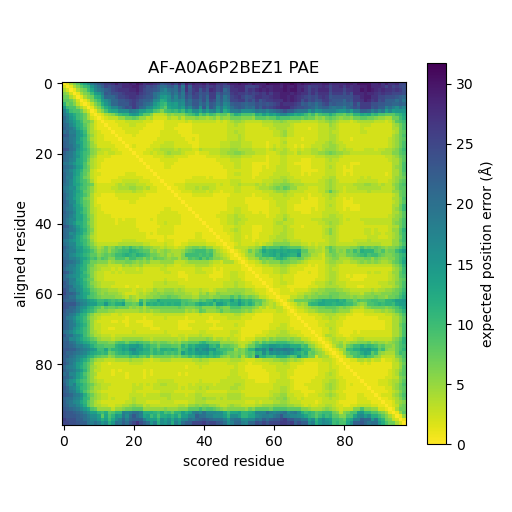 A 1 91 ? -2.748 -8.568 -0.284 1.00 94.00 91 THR A CA 1
ATOM 710 C C . THR A 1 91 ? -3.915 -8.033 0.521 1.00 94.00 91 THR A C 1
ATOM 712 O O . THR A 1 91 ? -4.439 -6.947 0.258 1.00 94.00 91 THR A O 1
ATOM 715 N N . ARG A 1 92 ? -4.295 -8.812 1.527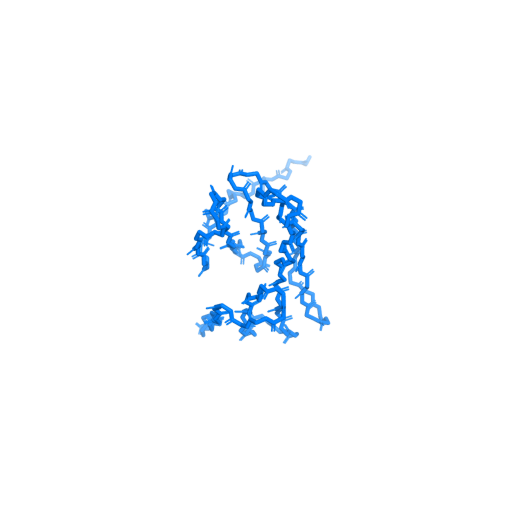 1.00 94.12 92 ARG A N 1
ATOM 716 C CA . ARG A 1 92 ? -5.267 -8.451 2.544 1.00 94.12 92 ARG A CA 1
ATOM 717 C C . ARG A 1 92 ? -4.659 -8.760 3.902 1.00 94.12 92 ARG A C 1
ATOM 719 O O . ARG A 1 92 ? -4.293 -9.898 4.182 1.00 94.12 92 ARG A O 1
ATOM 726 N N . VAL A 1 93 ? -4.556 -7.733 4.730 1.00 91.25 93 VAL A N 1
ATOM 727 C CA . VAL A 1 93 ? -4.024 -7.808 6.085 1.00 91.25 93 VAL A CA 1
ATOM 728 C C . VAL A 1 93 ? -5.196 -7.649 7.035 1.00 91.25 93 VAL A C 1
ATOM 730 O O . VAL A 1 93 ? -5.829 -6.596 7.084 1.00 91.25 93 VAL A O 1
ATOM 733 N N . GLU A 1 94 ? -5.514 -8.706 7.773 1.00 85.50 94 GLU A N 1
ATOM 734 C CA . GLU A 1 94 ? -6.516 -8.620 8.830 1.00 85.50 94 GLU A CA 1
ATOM 735 C C . GLU A 1 94 ? -5.982 -7.725 9.954 1.00 85.50 94 GLU A C 1
ATOM 737 O O . GLU A 1 94 ? -4.820 -7.840 10.359 1.00 85.50 94 GLU A O 1
ATOM 742 N N . ALA A 1 95 ? -6.818 -6.816 10.455 1.00 68.25 95 ALA A N 1
ATOM 743 C CA . ALA A 1 95 ? -6.441 -6.034 11.622 1.00 68.25 95 ALA A CA 1
ATOM 744 C C . ALA A 1 95 ? -6.326 -6.962 12.834 1.00 68.25 95 ALA A C 1
ATOM 746 O O . ALA A 1 95 ? -7.083 -7.928 12.973 1.00 68.25 95 ALA A O 1
ATOM 747 N N . ARG A 1 96 ? -5.381 -6.675 13.733 1.00 61.78 96 ARG A N 1
ATOM 748 C CA . ARG A 1 96 ? -5.266 -7.452 14.967 1.00 61.78 96 ARG A CA 1
ATOM 749 C C . ARG A 1 96 ? -6.554 -7.332 15.782 1.00 61.78 96 ARG A C 1
ATOM 751 O O . ARG A 1 96 ? -7.095 -6.241 15.944 1.00 61.78 96 ARG A O 1
ATOM 758 N N . ALA A 1 97 ? -7.011 -8.459 16.325 1.00 46.59 97 ALA A N 1
ATOM 759 C CA . ALA A 1 97 ? -7.919 -8.435 17.461 1.00 46.59 97 ALA A CA 1
ATOM 760 C C . ALA A 1 97 ? -7.202 -7.724 18.621 1.00 46.59 97 ALA A C 1
ATOM 762 O O . ALA A 1 97 ? -6.033 -8.019 18.886 1.00 46.59 97 ALA A O 1
ATOM 763 N N . ALA A 1 98 ? -7.889 -6.754 19.225 1.00 47.34 98 ALA A N 1
ATOM 764 C CA . ALA A 1 98 ? -7.429 -6.054 20.420 1.00 47.34 98 ALA A CA 1
ATOM 765 C C . ALA A 1 98 ? -7.302 -7.016 21.610 1.00 47.34 98 ALA A C 1
ATOM 767 O O . ALA A 1 98 ? -8.130 -7.955 21.688 1.00 47.34 98 ALA A O 1
#

Solvent-accessible surface area (backbone atoms only — not comparable to full-atom values): 5812 Å² total; per-residue (Å²): 137,80,82,77,77,68,81,77,61,80,61,44,77,74,47,73,49,75,60,87,97,39,45,38,35,35,31,35,33,88,80,51,27,38,35,38,30,49,71,89,38,84,72,42,74,47,59,65,36,87,83,23,36,78,47,64,47,78,44,85,45,81,92,85,39,73,44,44,38,39,36,43,26,52,50,55,92,61,34,44,38,37,34,25,50,72,83,42,80,75,48,73,43,74,40,70,83,129

Foldseek 3Di:
DDPPPDPFPDWAWQDWDDDAPWIWTWTATPQRKIFIDINNHTPDIDGADQQWDKDWDWDQDPPRDIWIWIWTFGGDSQTWIFIDINNHTPDIGGRDDD

pLDDT: mean 86.72, std 15.4, range [41.06, 98.12]

Secondary structure (DSSP, 8-state):
-----PPPPPPEEEEEEEETTEEEEEEE-TT--EEEEETTEEEEEE---TT-EEEEEEEE-GGG-EEEEEEEE-SSTT--EEEEETTEEEEEEPPPP-